Protein AF-A0A255Z828-F1 (afdb_monomer_lite)

Foldseek 3Di:
DDDQPPVPLVVVLVVLVVVLVDPPDDPVRNVVSVVVNVVSCCQVAPPDQLVVLVVLCVVVVHDLCRLCVQQVHHSVVNVCSNVVSGHYHPVSVVSSVVVSVVD

Sequence (103 aa):
MARPNWDGIAEATMLLQEVLEEEGLTAAVESRVRRVLGILSLKVDGAMPREEFRELRKKLGRTQEDLASDLGKRTRTISRYESGDVPIPAAVAQALRDLVGDQ

Structure (mmCIF, N/CA/C/O backbone):
data_AF-A0A255Z828-F1
#
_entry.id   AF-A0A255Z828-F1
#
loop_
_atom_site.group_PDB
_atom_site.id
_atom_site.type_symbol
_atom_site.label_atom_id
_atom_site.label_alt_id
_atom_site.label_comp_id
_atom_site.label_asym_id
_atom_site.label_entity_id
_atom_site.label_seq_id
_atom_site.pdbx_PDB_ins_code
_atom_site.Cartn_x
_atom_site.Cartn_y
_atom_site.Cartn_z
_atom_site.occupancy
_atom_site.B_iso_or_equiv
_atom_site.auth_seq_id
_atom_site.auth_comp_id
_atom_site.auth_asym_id
_atom_site.auth_atom_id
_atom_site.pdbx_PDB_model_num
ATOM 1 N N . MET A 1 1 ? 7.088 19.331 1.948 1.00 36.00 1 MET A N 1
ATOM 2 C CA . MET A 1 1 ? 6.742 17.969 1.486 1.00 36.00 1 MET A CA 1
ATOM 3 C C . MET A 1 1 ? 5.278 18.021 1.067 1.00 36.00 1 MET A C 1
ATOM 5 O O . MET A 1 1 ? 4.467 18.428 1.889 1.00 36.00 1 MET A O 1
ATOM 9 N N . ALA A 1 2 ? 4.954 17.801 -0.210 1.00 39.12 2 ALA A N 1
ATOM 10 C CA . ALA A 1 2 ? 3.580 17.935 -0.700 1.00 39.12 2 ALA A CA 1
ATOM 11 C C . ALA A 1 2 ? 2.731 16.783 -0.146 1.00 39.12 2 ALA A C 1
ATOM 13 O O . ALA A 1 2 ? 3.108 15.624 -0.301 1.00 39.12 2 ALA A O 1
ATOM 14 N N . ARG A 1 3 ? 1.626 17.101 0.540 1.00 45.69 3 ARG A N 1
ATOM 15 C CA . ARG A 1 3 ? 0.679 16.084 1.005 1.00 45.69 3 ARG A CA 1
ATOM 16 C C . ARG A 1 3 ? 0.041 15.430 -0.226 1.00 45.69 3 ARG A C 1
ATOM 18 O O . ARG A 1 3 ? -0.390 16.158 -1.124 1.00 45.69 3 ARG A O 1
ATOM 25 N N . PRO A 1 4 ? 0.002 14.094 -0.322 1.00 50.66 4 PRO A N 1
ATOM 26 C CA . PRO A 1 4 ? -0.710 13.449 -1.410 1.00 50.66 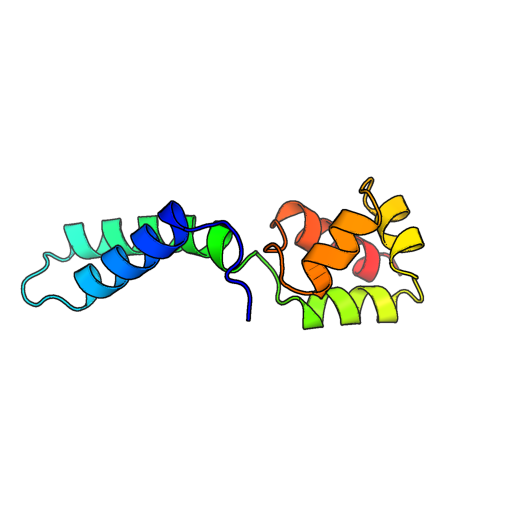4 PRO A CA 1
ATOM 27 C C . PRO A 1 4 ? -2.208 13.787 -1.291 1.00 50.66 4 PRO A C 1
ATOM 29 O O . PRO A 1 4 ? -2.754 13.805 -0.192 1.00 50.66 4 PRO A O 1
ATOM 32 N N . ASN A 1 5 ? -2.845 14.116 -2.420 1.00 56.03 5 ASN A N 1
ATOM 33 C CA . ASN A 1 5 ? -4.256 14.514 -2.543 1.00 56.03 5 ASN A CA 1
ATOM 34 C C . ASN A 1 5 ? -5.201 13.362 -2.128 1.00 56.03 5 ASN A C 1
ATOM 36 O O . ASN A 1 5 ? -5.732 12.647 -2.978 1.00 56.03 5 ASN A O 1
ATOM 40 N N . TRP A 1 6 ? -5.351 13.172 -0.817 1.00 56.97 6 TRP A N 1
ATOM 41 C CA . TRP A 1 6 ? -6.233 12.206 -0.150 1.00 56.97 6 TRP A CA 1
ATOM 42 C C . TRP A 1 6 ? -7.043 12.865 0.976 1.00 56.97 6 TRP A C 1
ATOM 44 O O . TRP A 1 6 ? -7.555 12.149 1.837 1.00 56.97 6 TRP A O 1
ATOM 54 N N . ASP A 1 7 ? -7.146 14.203 0.978 1.00 70.38 7 ASP A N 1
ATOM 55 C CA . ASP A 1 7 ? -7.463 15.003 2.172 1.00 70.38 7 ASP A CA 1
ATOM 56 C C . ASP A 1 7 ? -8.669 14.468 2.953 1.00 70.38 7 ASP A C 1
ATOM 58 O O . ASP A 1 7 ? -8.520 14.168 4.129 1.00 70.38 7 ASP A O 1
ATOM 62 N N . GLY A 1 8 ? -9.804 14.179 2.307 1.00 80.88 8 GLY A N 1
ATOM 63 C CA . GLY A 1 8 ? -10.989 13.704 3.035 1.00 80.88 8 GLY A CA 1
ATOM 64 C C . GLY A 1 8 ? -10.879 12.294 3.642 1.00 80.88 8 GLY A C 1
ATOM 65 O O . GLY A 1 8 ? -11.447 12.038 4.698 1.00 80.88 8 GLY A O 1
ATOM 66 N N . ILE A 1 9 ? -10.167 11.353 3.006 1.00 84.62 9 ILE A N 1
ATOM 67 C CA . ILE A 1 9 ? -10.029 9.977 3.538 1.00 84.62 9 ILE A CA 1
ATOM 68 C C . ILE A 1 9 ? -8.963 9.932 4.634 1.00 84.62 9 ILE A C 1
ATOM 70 O O . ILE A 1 9 ? -9.141 9.235 5.635 1.00 84.62 9 ILE A O 1
ATOM 74 N N . ALA A 1 10 ? -7.865 10.666 4.448 1.00 83.31 10 ALA A N 1
ATOM 75 C CA . ALA A 1 10 ? -6.821 10.787 5.457 1.00 83.31 10 ALA A CA 1
ATOM 76 C C . ALA A 1 10 ? -7.362 11.498 6.706 1.00 83.31 10 ALA A C 1
ATOM 78 O O . ALA A 1 10 ? -7.196 10.989 7.810 1.00 83.31 10 ALA A O 1
ATOM 79 N N . GLU A 1 11 ? -8.099 12.596 6.524 1.00 87.19 11 GLU A N 1
ATOM 80 C CA . GLU A 1 11 ? -8.790 13.309 7.601 1.00 87.19 11 GLU A CA 1
ATOM 81 C C . GLU A 1 11 ? -9.799 12.405 8.318 1.00 87.19 11 GLU A C 1
ATOM 83 O O . GLU A 1 11 ? -9.755 12.290 9.539 1.00 87.19 11 GLU A O 1
ATOM 88 N N . ALA A 1 12 ? -10.639 11.667 7.583 1.00 90.88 12 ALA A N 1
ATOM 89 C CA . ALA A 1 12 ? -11.560 10.707 8.193 1.00 90.88 12 ALA A CA 1
ATOM 90 C C . ALA A 1 12 ? -10.831 9.603 8.980 1.00 90.88 12 ALA A C 1
ATOM 92 O O . ALA A 1 12 ? -11.303 9.189 10.035 1.00 90.88 12 ALA A O 1
ATOM 93 N N . THR A 1 13 ? -9.685 9.123 8.487 1.00 91.19 13 THR A N 1
ATOM 94 C CA . THR A 1 13 ? -8.857 8.141 9.206 1.00 91.19 13 THR A CA 1
ATOM 95 C C . THR A 1 13 ? -8.325 8.725 10.514 1.00 91.19 13 THR A C 1
ATOM 97 O O . THR A 1 13 ? -8.424 8.060 11.539 1.00 91.19 13 THR A O 1
ATOM 100 N N . MET A 1 14 ? -7.827 9.966 10.500 1.00 89.12 14 MET A N 1
ATOM 101 C CA . MET A 1 14 ? -7.347 10.655 11.704 1.00 89.12 14 MET A CA 1
ATOM 102 C C . MET A 1 14 ? -8.469 10.860 12.727 1.00 89.12 14 MET A C 1
ATOM 104 O O . MET A 1 14 ? -8.325 10.454 13.874 1.00 89.12 14 MET A O 1
ATOM 108 N N . LEU A 1 15 ? -9.623 11.380 12.299 1.00 92.62 15 LEU A N 1
ATOM 109 C CA . LEU A 1 15 ? -10.776 11.584 13.183 1.00 92.62 15 LEU A CA 1
ATOM 110 C C . LEU A 1 15 ? -11.252 10.270 13.815 1.00 92.62 15 LEU A C 1
ATOM 112 O O . LEU A 1 15 ? -11.603 10.225 14.987 1.00 92.62 15 LEU A O 1
ATOM 116 N N . LEU A 1 16 ? -11.257 9.169 13.061 1.00 94.56 16 LEU A N 1
ATOM 117 C CA . LEU A 1 16 ? -11.636 7.865 13.608 1.00 94.56 16 LEU A CA 1
ATOM 118 C C . LEU A 1 16 ? -10.585 7.291 14.571 1.00 94.56 16 LEU A C 1
ATOM 120 O O . LEU A 1 16 ? -10.954 6.511 15.447 1.00 94.56 16 LEU A O 1
ATOM 124 N N . GLN A 1 17 ? -9.302 7.639 14.414 1.00 92.62 17 GLN A N 1
ATOM 125 C CA . GLN A 1 17 ? -8.263 7.310 15.397 1.00 92.62 17 GLN A CA 1
ATOM 126 C C . GLN A 1 17 ? -8.492 8.085 16.695 1.00 92.62 17 GLN A C 1
ATOM 128 O O . GLN A 1 17 ? -8.514 7.461 17.748 1.00 92.62 17 GLN A O 1
ATOM 133 N N . GLU A 1 18 ? -8.769 9.387 16.606 1.00 94.50 18 GLU A N 1
ATOM 134 C CA . GLU A 1 18 ? -9.131 10.224 17.760 1.00 94.50 18 GLU A CA 1
ATOM 135 C C . GLU A 1 18 ? -10.365 9.663 18.485 1.00 94.50 18 GLU A C 1
ATOM 137 O O . GLU A 1 18 ? -10.349 9.503 19.701 1.00 94.50 18 GLU A O 1
ATOM 142 N N . VAL A 1 19 ? -11.395 9.232 17.742 1.00 95.44 19 VAL A N 1
ATOM 143 C CA . VAL A 1 19 ? -12.580 8.572 18.321 1.00 95.44 19 VAL A CA 1
ATOM 144 C C . VAL A 1 19 ? -12.220 7.294 19.081 1.00 95.44 19 VAL A C 1
ATOM 146 O O . VAL A 1 19 ? -12.903 6.977 20.041 1.00 95.44 19 VAL A O 1
ATOM 149 N N . LEU A 1 20 ? -11.188 6.533 18.694 1.00 94.31 20 LEU A N 1
ATOM 150 C CA . LEU A 1 20 ? -10.762 5.347 19.457 1.00 94.31 20 LEU A CA 1
ATOM 151 C C . LEU A 1 20 ? -10.009 5.686 20.749 1.00 94.31 20 LEU A C 1
ATOM 153 O O . LEU A 1 20 ? -9.840 4.800 21.587 1.00 94.31 20 LEU A O 1
ATOM 157 N N . GLU A 1 21 ? -9.540 6.922 20.890 1.00 94.50 21 GLU A N 1
ATOM 158 C CA . GLU A 1 21 ? -8.844 7.422 22.076 1.00 94.50 21 GLU A CA 1
ATOM 159 C C . GLU A 1 21 ? -9.819 8.025 23.106 1.00 94.50 21 GLU A C 1
ATOM 161 O O . GLU A 1 21 ? -9.429 8.250 24.252 1.00 94.50 21 GLU A O 1
ATOM 166 N N . GLU A 1 22 ? -11.088 8.248 22.739 1.00 94.62 22 GLU A N 1
ATOM 167 C CA . GLU A 1 22 ? -12.116 8.772 23.644 1.00 94.62 22 GLU A CA 1
ATOM 168 C C . GLU A 1 22 ? -12.479 7.781 24.767 1.00 94.62 22 GLU A C 1
ATOM 170 O O . GLU A 1 22 ? -12.670 6.580 24.562 1.00 94.62 22 GLU A O 1
ATOM 175 N N . GLU A 1 23 ? -12.654 8.290 25.987 1.00 92.94 23 GLU A N 1
ATOM 176 C CA . GLU A 1 23 ? -13.176 7.483 27.090 1.00 92.94 23 GLU A CA 1
ATOM 177 C C . GLU A 1 23 ? -14.688 7.234 26.932 1.00 92.94 23 GLU A C 1
ATOM 179 O O . GLU A 1 23 ? -15.450 8.109 26.527 1.00 92.94 23 GLU A O 1
ATOM 184 N N . GLY A 1 24 ? -15.156 6.039 27.309 1.00 93.12 24 GLY A N 1
ATOM 185 C CA . GLY A 1 24 ? -16.592 5.726 27.361 1.00 93.12 24 GLY A CA 1
ATOM 186 C C . GLY A 1 24 ? -17.195 5.120 26.088 1.00 93.12 24 GLY A C 1
ATOM 187 O O . GLY A 1 24 ? -18.414 4.932 26.028 1.00 93.12 24 GLY A O 1
ATOM 188 N N . LEU A 1 25 ? -16.385 4.742 25.092 1.00 93.69 25 LEU A N 1
ATOM 189 C CA . LEU A 1 25 ? -16.876 3.951 23.959 1.00 93.69 25 LEU A CA 1
ATOM 190 C C . LEU A 1 25 ? -17.420 2.600 24.420 1.00 93.69 25 LEU A C 1
ATOM 192 O O . LEU A 1 25 ? -16.798 1.854 25.176 1.00 93.69 25 LEU A O 1
ATOM 196 N N . THR A 1 26 ? -18.573 2.226 23.872 1.00 97.56 26 THR A N 1
ATOM 197 C CA . THR A 1 26 ? -19.038 0.843 23.992 1.00 97.56 26 THR A CA 1
ATOM 198 C C . THR A 1 26 ? -18.188 -0.064 23.101 1.00 97.56 26 THR A C 1
ATOM 200 O O . THR A 1 26 ? -17.851 0.307 21.973 1.00 97.56 26 THR A O 1
ATOM 203 N N . ALA A 1 27 ? -17.943 -1.302 23.537 1.00 95.50 27 ALA A N 1
ATOM 204 C CA . ALA A 1 27 ? -17.205 -2.295 22.747 1.00 95.50 27 ALA A CA 1
ATOM 205 C C . ALA A 1 27 ? -17.796 -2.505 21.334 1.00 95.50 27 ALA A C 1
ATOM 207 O O . ALA A 1 27 ? -17.079 -2.756 20.365 1.00 95.50 27 ALA A O 1
ATOM 208 N N . 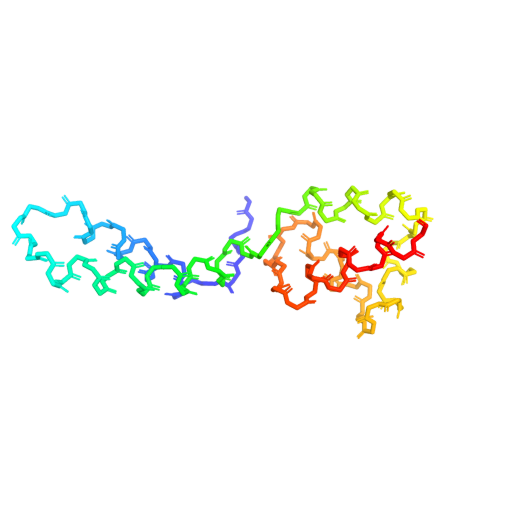ALA A 1 28 ? -19.119 -2.370 21.189 1.00 96.75 28 ALA A N 1
ATOM 209 C CA . ALA A 1 28 ? -19.794 -2.500 19.902 1.00 96.75 28 ALA A CA 1
ATOM 210 C C . ALA A 1 28 ? -19.514 -1.319 18.954 1.00 96.75 28 ALA A C 1
ATOM 212 O O . ALA A 1 28 ? -19.500 -1.504 17.736 1.00 96.75 28 ALA A O 1
ATOM 213 N N . VAL A 1 29 ? -19.336 -0.102 19.477 1.00 96.31 29 VAL A N 1
ATOM 214 C CA . VAL A 1 29 ? -18.939 1.065 18.672 1.00 96.31 29 VAL A CA 1
ATOM 215 C C . VAL A 1 29 ? -17.461 0.960 18.319 1.00 96.31 29 VAL A C 1
ATOM 217 O O . VAL A 1 29 ? -17.129 1.031 17.138 1.00 96.31 29 VAL A O 1
ATOM 220 N N . GLU A 1 30 ? -16.607 0.665 19.299 1.00 96.94 30 GLU A N 1
ATOM 221 C CA . GLU A 1 30 ? -15.167 0.485 19.097 1.00 96.94 30 GLU A CA 1
ATOM 222 C C . GLU A 1 30 ? -14.875 -0.551 17.997 1.00 96.94 30 GLU A C 1
ATOM 224 O O . GLU A 1 30 ? -14.128 -0.286 17.054 1.00 96.94 30 GLU A O 1
ATOM 229 N N . SER A 1 31 ? -15.544 -1.709 18.044 1.00 97.25 31 SER A N 1
ATOM 230 C CA . SER A 1 31 ? -15.407 -2.760 17.028 1.00 97.25 31 SER A CA 1
ATOM 231 C C . SER A 1 31 ? -15.769 -2.278 15.615 1.00 97.25 31 SER A C 1
ATOM 233 O O . SER A 1 31 ? -15.067 -2.590 14.648 1.00 97.25 31 SER A O 1
ATOM 235 N N . ARG A 1 32 ? -16.838 -1.481 15.471 1.00 97.94 32 ARG A N 1
ATOM 236 C CA . ARG A 1 32 ? -17.247 -0.918 14.173 1.00 97.94 32 ARG A CA 1
ATOM 237 C C . ARG A 1 32 ? -16.248 0.127 13.678 1.00 97.94 32 ARG A C 1
ATOM 239 O O . ARG A 1 32 ? -15.890 0.081 12.504 1.00 97.94 32 ARG A O 1
ATOM 246 N N . VAL A 1 33 ? -15.769 1.010 14.557 1.00 96.56 33 VAL A N 1
ATOM 247 C CA . VAL A 1 33 ? -14.767 2.037 14.223 1.00 96.56 33 VAL A CA 1
ATOM 248 C C . VAL A 1 33 ? -13.463 1.386 13.768 1.00 96.56 33 VAL A C 1
ATOM 250 O O . VAL A 1 33 ? -12.980 1.700 12.683 1.00 96.56 33 VAL A O 1
ATOM 253 N N . ARG A 1 34 ? -12.949 0.390 14.505 1.00 95.56 34 ARG A N 1
ATOM 254 C CA . ARG A 1 34 ? -11.757 -0.380 14.101 1.00 95.56 34 ARG A CA 1
ATOM 255 C C . ARG A 1 34 ? -11.926 -1.036 12.731 1.00 95.56 34 ARG A C 1
ATOM 257 O O . ARG A 1 34 ? -10.999 -1.029 11.924 1.00 95.56 34 ARG A O 1
ATOM 264 N N . ARG A 1 35 ? -13.114 -1.575 12.437 1.00 95.25 35 ARG A N 1
ATOM 265 C CA . ARG A 1 35 ? -13.407 -2.170 11.126 1.00 95.25 35 ARG A CA 1
ATOM 266 C C . ARG A 1 35 ? -13.381 -1.132 10.004 1.00 95.25 35 ARG A C 1
ATOM 268 O O . ARG A 1 35 ? -12.825 -1.415 8.946 1.00 95.25 35 ARG A O 1
ATOM 275 N N . VAL A 1 36 ? -13.971 0.044 10.221 1.00 94.31 36 VAL A N 1
ATOM 276 C CA . VAL A 1 36 ?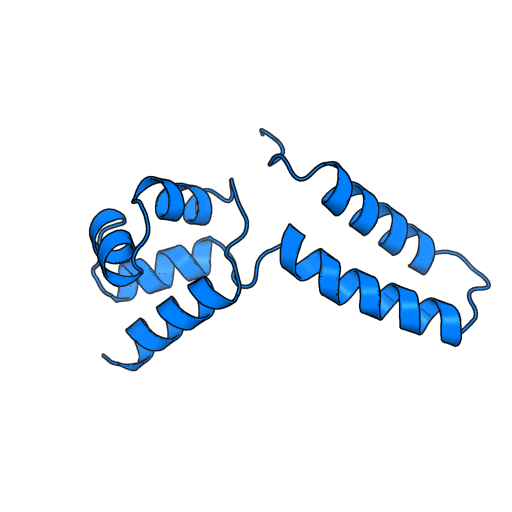 -13.947 1.140 9.239 1.00 94.31 36 VAL A CA 1
ATOM 277 C C . VAL A 1 36 ? -12.520 1.640 9.030 1.00 94.31 36 VAL A C 1
ATOM 279 O O . VAL A 1 36 ? -12.092 1.743 7.883 1.00 94.31 36 VAL A O 1
ATOM 282 N N . LEU A 1 37 ? -11.761 1.854 10.108 1.00 92.69 37 LEU A N 1
ATOM 283 C CA . LEU A 1 37 ? -10.346 2.219 10.038 1.00 92.69 37 LEU A CA 1
ATOM 284 C C . LEU A 1 37 ? -9.546 1.222 9.205 1.00 92.69 37 LEU A C 1
ATOM 286 O O . LEU A 1 37 ? -8.874 1.635 8.273 1.00 92.69 37 LEU A O 1
ATOM 290 N N . GLY A 1 38 ? -9.697 -0.085 9.438 1.00 89.75 38 GLY A N 1
ATOM 291 C CA . GLY A 1 38 ? -9.010 -1.098 8.630 1.00 89.75 38 GLY A CA 1
ATOM 292 C C . GLY A 1 38 ? -9.301 -0.986 7.127 1.00 89.75 38 GLY A C 1
ATOM 293 O O . GLY A 1 38 ? -8.410 -1.189 6.307 1.00 89.75 38 GLY A O 1
ATOM 294 N N . ILE A 1 39 ? -10.526 -0.614 6.744 1.00 88.62 39 ILE A N 1
ATOM 295 C CA . ILE A 1 39 ? -10.903 -0.406 5.336 1.00 88.62 39 ILE A CA 1
ATOM 296 C C . ILE A 1 39 ? -10.278 0.881 4.776 1.00 88.62 39 ILE A C 1
ATOM 298 O O . ILE A 1 39 ? -9.821 0.892 3.630 1.00 88.62 39 ILE A O 1
ATOM 302 N N . LEU A 1 40 ? -10.284 1.968 5.552 1.00 89.06 40 LEU A N 1
ATOM 303 C CA . LEU A 1 40 ? -9.780 3.271 5.114 1.00 89.06 40 LEU A CA 1
ATOM 304 C C . LEU A 1 40 ? -8.251 3.321 5.087 1.00 89.06 40 LEU A C 1
ATOM 306 O O . LEU A 1 40 ? -7.695 3.800 4.101 1.00 89.06 40 LEU A O 1
ATOM 310 N N . SER A 1 41 ? -7.574 2.749 6.082 1.00 85.44 41 SER A N 1
ATOM 311 C CA . SER A 1 41 ? -6.111 2.671 6.147 1.00 85.44 41 SER A CA 1
ATOM 312 C C . SER A 1 41 ? -5.522 1.993 4.912 1.00 85.44 41 SER A C 1
ATOM 314 O O . SER A 1 41 ? -4.553 2.489 4.353 1.00 85.44 41 SER A O 1
ATOM 316 N N . LEU A 1 42 ? -6.165 0.951 4.365 1.00 80.69 42 LEU A N 1
ATOM 317 C CA . LEU A 1 42 ? -5.723 0.336 3.101 1.00 80.69 42 LEU A CA 1
ATOM 318 C C . LEU A 1 42 ? -5.688 1.322 1.922 1.00 80.69 42 LEU A C 1
ATOM 320 O O . LEU A 1 42 ? -4.889 1.155 0.999 1.00 80.69 42 LEU A O 1
ATOM 324 N N . LYS A 1 43 ? -6.563 2.334 1.927 1.00 82.00 43 LYS A N 1
ATOM 325 C CA . LYS A 1 43 ? -6.581 3.390 0.909 1.00 82.00 43 LYS A CA 1
ATOM 326 C C . LYS A 1 43 ? -5.584 4.506 1.194 1.00 82.00 43 LYS A C 1
ATOM 328 O O . LYS A 1 43 ? -5.164 5.140 0.234 1.00 82.00 43 LYS A O 1
ATOM 333 N N . VAL A 1 44 ? -5.248 4.759 2.458 1.00 82.56 44 VAL A N 1
ATOM 334 C CA . VAL A 1 44 ? -4.300 5.810 2.859 1.00 82.56 44 VAL A CA 1
ATOM 335 C C . VAL A 1 44 ? -2.861 5.315 2.728 1.00 82.56 44 VAL A C 1
ATOM 337 O O . VAL A 1 44 ? -2.055 5.947 2.049 1.00 82.56 44 VAL A O 1
ATOM 340 N N . ASP A 1 45 ? -2.563 4.156 3.310 1.00 85.75 45 ASP A N 1
ATOM 341 C CA . ASP A 1 45 ? -1.203 3.627 3.441 1.00 85.75 45 ASP A CA 1
ATOM 342 C C . ASP A 1 45 ? -0.780 2.795 2.221 1.00 85.75 45 ASP A C 1
ATOM 344 O O . ASP A 1 45 ? 0.403 2.686 1.892 1.00 85.75 45 ASP A O 1
ATOM 348 N N . GLY A 1 46 ? -1.755 2.234 1.502 1.00 89.62 46 GLY A N 1
ATOM 349 C CA . GLY A 1 46 ? -1.510 1.243 0.461 1.00 89.62 46 GLY A CA 1
ATOM 350 C C . GLY A 1 46 ? -1.227 -0.147 1.031 1.00 89.62 46 GLY A C 1
ATOM 351 O O . GLY A 1 46 ? -1.065 -0.354 2.228 1.00 89.62 46 GLY A O 1
ATOM 352 N N . ALA A 1 47 ? -1.195 -1.143 0.151 1.00 92.56 47 ALA A N 1
ATOM 353 C CA . ALA A 1 47 ? -1.047 -2.551 0.524 1.00 92.56 47 ALA A CA 1
ATOM 354 C C . ALA A 1 47 ? 0.416 -3.027 0.628 1.00 92.56 47 ALA A C 1
ATOM 356 O O . ALA A 1 47 ? 0.672 -4.213 0.861 1.00 92.56 47 ALA A O 1
ATOM 357 N N . MET A 1 48 ? 1.367 -2.130 0.364 1.00 94.12 48 MET A N 1
ATOM 358 C CA . MET A 1 48 ? 2.803 -2.394 0.377 1.00 94.12 48 MET A CA 1
ATOM 359 C C . MET A 1 48 ? 3.567 -1.068 0.541 1.00 94.12 48 MET A C 1
ATOM 361 O O . MET A 1 48 ? 3.194 -0.084 -0.105 1.00 94.12 48 MET A O 1
ATOM 365 N N . PRO A 1 49 ? 4.652 -1.026 1.333 1.00 95.38 49 PRO A N 1
ATOM 366 C CA . PRO A 1 49 ? 5.566 0.110 1.382 1.00 95.38 49 PRO A CA 1
ATOM 367 C C . PRO A 1 49 ? 6.230 0.389 0.025 1.00 95.38 49 PRO A C 1
ATOM 369 O O . PRO A 1 49 ? 6.643 -0.524 -0.688 1.00 95.38 49 PRO A O 1
ATOM 372 N N . ARG A 1 50 ? 6.429 1.670 -0.310 1.00 96.19 50 ARG A N 1
ATOM 373 C CA . ARG A 1 50 ? 7.090 2.081 -1.567 1.00 96.19 50 ARG A CA 1
ATOM 374 C C . ARG A 1 50 ? 8.507 1.521 -1.740 1.00 96.19 50 ARG A C 1
ATOM 376 O O . ARG A 1 50 ? 8.932 1.279 -2.867 1.00 96.19 50 ARG A O 1
ATOM 383 N N . GLU A 1 51 ? 9.233 1.343 -0.636 1.00 97.69 51 GLU A N 1
ATOM 384 C CA . GLU A 1 51 ? 10.603 0.825 -0.667 1.00 97.69 51 GLU A CA 1
ATOM 385 C C . GLU A 1 51 ? 10.609 -0.670 -0.983 1.00 97.69 51 GLU A C 1
ATOM 387 O O . GLU A 1 51 ? 11.322 -1.076 -1.894 1.00 97.69 51 GLU A O 1
ATOM 392 N N . GLU A 1 52 ? 9.718 -1.449 -0.360 1.00 97.56 52 GLU A N 1
ATOM 393 C CA . GLU A 1 52 ? 9.510 -2.865 -0.698 1.00 97.56 52 GLU A CA 1
ATOM 394 C C . GLU A 1 52 ? 9.131 -3.018 -2.180 1.00 97.56 52 GLU A C 1
ATOM 396 O O . GLU A 1 52 ? 9.726 -3.814 -2.902 1.00 97.56 52 GLU A O 1
ATOM 401 N N . PHE A 1 53 ? 8.208 -2.191 -2.683 1.00 98.25 53 PHE A N 1
ATOM 402 C CA . PHE A 1 53 ? 7.807 -2.212 -4.093 1.00 98.25 53 PHE A CA 1
ATOM 403 C C . PHE A 1 53 ? 8.986 -1.958 -5.044 1.00 98.25 53 PHE A C 1
ATOM 405 O O . PHE A 1 53 ? 9.185 -2.674 -6.030 1.00 98.25 53 PHE A O 1
ATOM 412 N N . ARG A 1 54 ? 9.807 -0.949 -4.729 1.00 98.38 54 ARG A N 1
ATOM 413 C CA . ARG A 1 54 ? 11.015 -0.610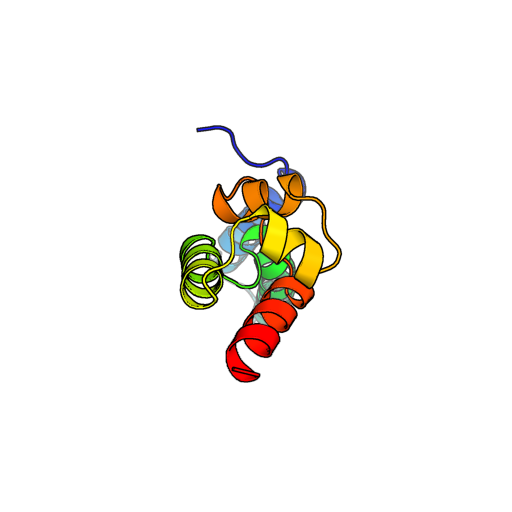 -5.489 1.00 98.38 54 ARG A CA 1
ATOM 414 C C . ARG A 1 54 ? 12.055 -1.731 -5.429 1.00 98.38 54 ARG A C 1
ATOM 416 O O . ARG A 1 54 ? 12.713 -2.002 -6.434 1.00 98.38 54 ARG A O 1
ATOM 423 N N . GLU A 1 55 ? 12.240 -2.351 -4.270 1.00 98.19 55 GLU A N 1
ATOM 424 C CA . GLU A 1 55 ? 13.185 -3.449 -4.066 1.00 98.19 55 GLU A CA 1
ATOM 425 C C . GLU A 1 55 ? 12.784 -4.693 -4.853 1.00 98.19 55 GLU A C 1
ATOM 427 O O . GLU A 1 55 ? 13.620 -5.247 -5.567 1.00 98.19 55 GLU A O 1
ATOM 432 N N . LEU A 1 56 ? 11.507 -5.082 -4.814 1.00 98.06 56 LEU A N 1
ATOM 433 C CA . LEU A 1 56 ? 10.990 -6.204 -5.600 1.00 98.06 56 LEU A CA 1
ATOM 434 C C . LEU A 1 56 ? 11.188 -5.974 -7.102 1.00 98.06 56 LEU A C 1
ATOM 436 O O . LEU A 1 56 ? 11.688 -6.859 -7.793 1.00 98.06 56 LEU A O 1
ATOM 440 N N . ARG A 1 57 ? 10.919 -4.762 -7.608 1.00 98.12 57 ARG A N 1
ATOM 441 C CA . ARG A 1 57 ? 11.227 -4.422 -9.006 1.00 98.12 57 ARG A CA 1
ATOM 442 C C . ARG A 1 57 ? 12.709 -4.602 -9.334 1.00 98.12 57 ARG A C 1
ATOM 444 O O . ARG A 1 57 ? 13.055 -5.168 -10.369 1.00 98.12 57 ARG A O 1
ATOM 4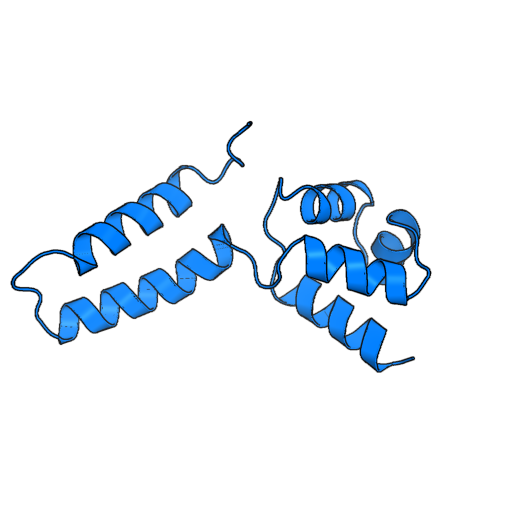51 N N . LYS A 1 58 ? 13.593 -4.079 -8.479 1.00 97.62 58 LYS A N 1
ATOM 452 C CA . LYS A 1 58 ? 15.046 -4.178 -8.680 1.00 97.62 58 LYS A CA 1
ATOM 453 C C . LYS A 1 58 ? 15.521 -5.628 -8.636 1.00 97.62 58 LYS A C 1
ATOM 455 O O . LYS A 1 58 ? 16.389 -5.984 -9.424 1.00 97.62 58 LYS A O 1
ATOM 460 N N . LYS A 1 59 ? 14.934 -6.458 -7.768 1.00 96.69 59 LYS A N 1
ATOM 461 C CA . LYS A 1 59 ? 15.215 -7.897 -7.677 1.00 96.69 59 LYS A CA 1
ATOM 462 C C . LYS A 1 59 ? 14.900 -8.624 -8.988 1.00 96.69 59 LYS A C 1
ATOM 464 O O . LYS A 1 59 ? 15.656 -9.506 -9.370 1.00 96.69 59 LYS A O 1
ATOM 469 N N . LEU A 1 60 ? 13.858 -8.198 -9.704 1.00 96.44 60 LEU A N 1
ATOM 470 C CA . LEU A 1 60 ? 13.521 -8.694 -11.046 1.00 96.44 60 LEU A CA 1
ATOM 471 C C . LEU A 1 60 ? 14.467 -8.182 -12.155 1.00 96.44 60 LEU A C 1
ATOM 473 O O . LEU A 1 60 ? 14.308 -8.563 -13.311 1.00 96.44 60 LEU A O 1
ATOM 477 N N . GLY A 1 61 ? 15.399 -7.267 -11.854 1.00 97.25 61 GLY A N 1
ATOM 478 C CA . GLY A 1 61 ? 16.257 -6.621 -12.857 1.00 97.25 61 GLY A CA 1
ATOM 479 C C . GLY A 1 61 ? 15.516 -5.653 -13.790 1.00 97.25 61 GLY A C 1
ATOM 480 O O . GLY A 1 61 ? 16.031 -5.304 -14.849 1.00 97.25 61 GLY A O 1
ATOM 481 N N . ARG A 1 62 ? 14.306 -5.217 -13.416 1.00 97.69 62 ARG A N 1
ATOM 482 C CA . ARG A 1 62 ? 13.407 -4.416 -14.261 1.00 97.69 62 ARG A CA 1
ATOM 483 C C . ARG A 1 62 ? 13.612 -2.916 -14.062 1.00 97.69 62 ARG A C 1
ATOM 485 O O . ARG A 1 62 ? 13.733 -2.432 -12.930 1.00 97.69 62 ARG A O 1
ATOM 492 N N . THR A 1 63 ? 13.565 -2.139 -15.140 1.00 98.62 63 THR A N 1
ATOM 493 C CA . THR A 1 63 ? 13.367 -0.683 -15.052 1.00 98.62 63 THR A CA 1
ATOM 494 C C . THR A 1 63 ? 11.922 -0.362 -14.640 1.00 98.62 63 THR A C 1
ATOM 496 O O . THR A 1 63 ? 11.056 -1.238 -14.613 1.00 98.62 63 THR A O 1
ATOM 499 N N . GLN A 1 64 ? 11.630 0.898 -14.288 1.00 98.62 64 GLN A N 1
ATOM 500 C CA . GLN A 1 64 ? 10.244 1.312 -14.010 1.00 98.62 64 GLN A CA 1
ATOM 501 C C . GLN A 1 64 ? 9.330 1.154 -15.236 1.00 98.62 64 GLN A C 1
ATOM 503 O O . GLN A 1 64 ? 8.134 0.935 -15.065 1.00 98.62 64 GLN A O 1
ATOM 508 N N . GLU A 1 65 ? 9.878 1.281 -16.449 1.00 98.69 65 GLU A N 1
ATOM 509 C CA . GLU A 1 65 ? 9.147 1.091 -17.704 1.00 98.69 65 GLU A CA 1
ATOM 510 C C . GLU A 1 65 ? 8.847 -0.386 -17.955 1.00 98.69 65 GLU A C 1
ATOM 512 O O . GLU A 1 65 ? 7.697 -0.722 -18.230 1.00 98.69 65 GLU A O 1
ATOM 517 N N . ASP A 1 66 ? 9.827 -1.270 -17.745 1.00 98.50 66 ASP A N 1
ATOM 518 C CA . ASP A 1 66 ? 9.611 -2.711 -17.905 1.00 98.50 66 ASP A CA 1
ATOM 519 C C . ASP A 1 66 ? 8.535 -3.211 -16.936 1.00 98.50 66 ASP A C 1
ATOM 521 O O . ASP A 1 66 ? 7.584 -3.865 -17.351 1.00 98.50 66 ASP A O 1
ATOM 525 N N . LEU A 1 67 ? 8.615 -2.820 -15.654 1.00 98.44 67 LEU A N 1
ATOM 526 C CA . LEU A 1 67 ? 7.593 -3.210 -14.679 1.00 98.44 67 LEU A CA 1
ATOM 527 C C . LEU A 1 67 ? 6.215 -2.635 -15.030 1.00 98.44 67 LEU A C 1
ATOM 529 O O . LEU A 1 67 ? 5.188 -3.266 -14.783 1.00 98.44 67 LEU A O 1
ATOM 533 N N . ALA A 1 68 ? 6.167 -1.423 -15.585 1.00 98.50 68 ALA A N 1
ATOM 534 C CA . ALA A 1 68 ? 4.910 -0.848 -16.036 1.00 98.50 68 ALA A CA 1
ATOM 535 C C . ALA A 1 68 ? 4.289 -1.694 -17.155 1.00 98.50 68 ALA A C 1
ATOM 537 O O . ALA A 1 68 ? 3.085 -1.948 -17.108 1.00 98.50 68 ALA A O 1
ATOM 538 N N . SER A 1 69 ? 5.105 -2.161 -18.103 1.00 98.25 69 SER A N 1
ATOM 539 C CA . SER A 1 69 ? 4.677 -3.083 -19.154 1.00 98.25 69 SER A CA 1
ATOM 540 C C . SER A 1 69 ? 4.188 -4.412 -18.569 1.00 98.25 69 SER A C 1
ATOM 542 O O . SER A 1 69 ? 3.068 -4.820 -18.875 1.00 98.25 69 SER A O 1
ATOM 544 N N . ASP A 1 70 ? 4.959 -5.027 -17.665 1.00 97.50 70 ASP A N 1
ATOM 545 C CA . ASP A 1 70 ? 4.616 -6.298 -17.006 1.00 97.50 70 ASP A CA 1
ATOM 546 C C . ASP A 1 70 ? 3.262 -6.216 -16.265 1.00 97.50 70 ASP A C 1
ATOM 548 O O . ASP A 1 70 ? 2.467 -7.153 -16.289 1.00 97.50 70 ASP A O 1
ATOM 552 N N . LEU A 1 71 ? 2.958 -5.069 -15.641 1.00 97.31 71 LEU A N 1
ATOM 553 C CA . LEU A 1 71 ? 1.733 -4.849 -14.857 1.00 97.31 71 LEU A CA 1
ATOM 554 C C . LEU A 1 71 ? 0.574 -4.199 -15.637 1.00 97.31 71 LEU A C 1
ATOM 556 O O . LEU A 1 71 ? -0.465 -3.880 -15.043 1.00 97.31 71 LEU A O 1
ATOM 560 N N . GLY A 1 72 ? 0.736 -3.923 -16.935 1.00 97.50 72 GLY A N 1
ATOM 561 C CA . GLY A 1 72 ? -0.274 -3.215 -17.733 1.00 97.50 72 GLY A CA 1
ATOM 562 C C . GLY A 1 72 ? -0.590 -1.807 -17.200 1.00 97.50 72 GLY A C 1
ATOM 563 O O . GLY A 1 72 ? -1.750 -1.380 -17.148 1.00 97.50 72 GLY A O 1
ATOM 564 N N . LYS A 1 73 ? 0.434 -1.081 -16.738 1.00 98.00 73 LYS A N 1
ATOM 565 C CA . LYS A 1 73 ? 0.351 0.291 -16.211 1.00 98.00 73 LYS A CA 1
ATOM 566 C C . LYS A 1 73 ? 1.194 1.252 -17.046 1.00 98.00 73 LYS A C 1
ATOM 568 O O . LYS A 1 73 ? 1.983 0.873 -17.896 1.00 98.00 73 LYS A O 1
ATOM 573 N N . ARG A 1 74 ? 1.026 2.550 -16.786 1.00 98.31 74 ARG A N 1
ATOM 574 C CA . ARG A 1 74 ? 1.912 3.591 -17.326 1.00 98.31 74 ARG A CA 1
ATOM 575 C C . ARG A 1 74 ? 3.136 3.737 -16.421 1.00 98.31 74 ARG A C 1
ATOM 577 O O . ARG A 1 74 ? 2.977 3.722 -15.202 1.00 98.31 74 ARG A O 1
ATOM 584 N N . THR A 1 75 ? 4.312 4.018 -16.980 1.00 98.50 75 THR A N 1
ATOM 585 C CA . THR A 1 75 ? 5.559 4.253 -16.218 1.00 98.50 75 THR A CA 1
ATOM 586 C C . THR A 1 75 ? 5.398 5.320 -15.133 1.00 98.50 75 THR A C 1
ATOM 588 O O . THR A 1 75 ? 5.847 5.143 -14.003 1.00 98.50 75 THR A O 1
ATOM 591 N N . ARG A 1 76 ? 4.653 6.400 -15.421 1.00 98.00 76 ARG A N 1
ATOM 592 C CA . ARG A 1 76 ? 4.328 7.445 -14.429 1.00 98.00 76 ARG A CA 1
ATOM 593 C C . ARG A 1 76 ? 3.613 6.886 -13.195 1.00 98.00 76 ARG A C 1
ATOM 595 O O . ARG A 1 76 ? 3.813 7.394 -12.099 1.00 98.00 76 ARG A O 1
ATOM 602 N N . THR A 1 77 ? 2.766 5.874 -13.360 1.00 98.00 77 THR A N 1
ATOM 603 C CA . THR A 1 77 ? 2.060 5.241 -12.242 1.00 98.00 77 THR A CA 1
ATOM 604 C C . THR A 1 77 ? 3.044 4.511 -11.330 1.00 98.00 77 THR A C 1
ATOM 606 O O . THR A 1 77 ? 2.995 4.714 -10.123 1.00 98.0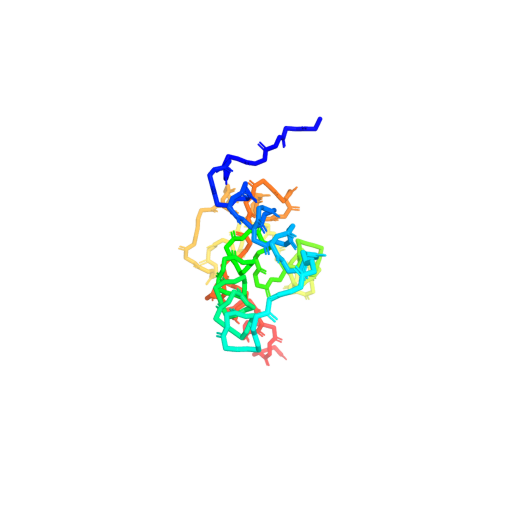0 77 THR A O 1
ATOM 609 N N . ILE A 1 78 ? 3.988 3.757 -11.904 1.00 98.44 78 ILE A N 1
ATOM 610 C CA . ILE A 1 78 ? 5.068 3.088 -11.160 1.00 98.44 78 ILE A CA 1
ATOM 611 C C . ILE A 1 78 ? 5.937 4.108 -10.420 1.00 98.44 78 ILE A C 1
ATOM 613 O O . ILE A 1 78 ? 6.187 3.964 -9.227 1.00 98.44 78 ILE A O 1
ATOM 617 N N . SER A 1 79 ? 6.328 5.187 -11.098 1.00 98.06 79 SER A N 1
ATOM 618 C CA . SER A 1 79 ? 7.095 6.274 -10.484 1.00 98.06 79 SER A CA 1
ATOM 619 C C . SER A 1 79 ? 6.376 6.886 -9.274 1.00 98.06 79 SER A C 1
ATOM 621 O O . SER A 1 79 ? 7.013 7.069 -8.240 1.00 98.06 79 SER A O 1
ATOM 623 N N . ARG A 1 80 ? 5.058 7.129 -9.361 1.00 97.38 80 ARG A N 1
ATOM 624 C CA . ARG A 1 80 ? 4.256 7.675 -8.247 1.00 97.38 80 ARG A CA 1
ATOM 625 C C . ARG A 1 80 ? 4.100 6.707 -7.074 1.00 97.38 80 ARG A C 1
ATOM 627 O O . ARG A 1 80 ? 4.015 7.159 -5.936 1.00 97.38 80 ARG A O 1
ATOM 634 N N . TYR A 1 81 ? 4.050 5.401 -7.337 1.00 97.19 81 TYR A N 1
ATOM 635 C CA . TYR A 1 81 ? 4.097 4.393 -6.277 1.00 97.19 81 TYR A CA 1
ATOM 636 C C . TYR A 1 81 ? 5.433 4.447 -5.539 1.00 97.19 81 TYR A C 1
ATOM 638 O O . TYR A 1 81 ? 5.466 4.535 -4.316 1.00 97.19 81 TYR A O 1
ATOM 646 N N . GLU A 1 82 ? 6.541 4.470 -6.280 1.00 97.69 82 GLU A N 1
ATOM 647 C CA . GLU A 1 82 ? 7.879 4.477 -5.689 1.00 97.69 82 GLU A CA 1
ATOM 648 C C . GLU A 1 82 ? 8.246 5.801 -5.008 1.00 97.69 82 GLU A C 1
ATOM 650 O O . GLU A 1 82 ? 9.031 5.799 -4.062 1.00 97.69 82 GLU A O 1
ATOM 655 N N . SER A 1 83 ? 7.715 6.940 -5.460 1.00 95.94 83 SER A N 1
ATOM 656 C CA . SER A 1 83 ? 7.890 8.228 -4.772 1.00 95.94 83 SER A CA 1
ATOM 657 C C . SER A 1 83 ? 7.011 8.353 -3.525 1.00 95.94 83 SER A C 1
ATOM 659 O O . SER A 1 83 ? 7.300 9.171 -2.655 1.00 95.94 83 SER A O 1
ATOM 661 N N . GLY A 1 84 ? 5.965 7.527 -3.406 1.00 92.00 84 GLY A N 1
ATOM 662 C CA . GLY A 1 84 ? 4.946 7.649 -2.365 1.00 92.00 84 GLY A CA 1
ATOM 663 C C . GLY A 1 84 ? 3.917 8.749 -2.637 1.00 92.00 84 GLY A C 1
ATOM 664 O O . GLY A 1 84 ? 3.146 9.083 -1.742 1.00 92.00 84 GLY A O 1
ATOM 665 N N . ASP A 1 85 ? 3.868 9.302 -3.854 1.00 91.12 85 ASP A N 1
ATOM 666 C CA . ASP A 1 85 ? 2.845 10.284 -4.240 1.00 91.12 85 ASP A CA 1
ATOM 667 C C . ASP A 1 85 ? 1.440 9.674 -4.252 1.00 91.12 85 ASP A C 1
ATOM 669 O O . ASP A 1 85 ? 0.441 10.389 -4.133 1.00 91.12 85 ASP A O 1
ATOM 673 N N . VAL A 1 86 ? 1.349 8.359 -4.476 1.00 92.00 86 VAL A N 1
ATOM 674 C CA . VAL A 1 86 ? 0.114 7.592 -4.311 1.00 92.00 86 VAL A CA 1
ATOM 675 C C . VAL A 1 86 ? 0.400 6.241 -3.648 1.00 92.00 86 VAL A C 1
ATOM 677 O O . VAL A 1 86 ? 1.411 5.612 -3.966 1.00 92.00 86 VAL A O 1
ATOM 680 N N . PRO A 1 87 ? -0.501 5.763 -2.778 1.00 93.19 87 PRO A N 1
ATOM 681 C CA . PRO A 1 87 ? -0.434 4.433 -2.193 1.00 93.19 87 PRO A CA 1
ATOM 682 C C . PRO A 1 87 ? -0.529 3.344 -3.263 1.00 93.19 87 PRO A C 1
ATOM 684 O O . PRO A 1 87 ? -1.218 3.491 -4.280 1.00 93.19 87 PRO A O 1
ATOM 687 N N . ILE A 1 88 ? 0.154 2.227 -3.014 1.00 95.56 88 ILE A N 1
ATOM 688 C CA . ILE A 1 88 ? 0.148 1.053 -3.891 1.00 95.56 88 ILE A CA 1
ATOM 689 C C . ILE A 1 88 ? -1.136 0.245 -3.643 1.00 95.56 88 ILE A C 1
ATOM 691 O O . ILE A 1 88 ? -1.345 -0.231 -2.525 1.00 95.56 88 ILE A O 1
ATOM 695 N N . PRO A 1 89 ? -2.003 0.037 -4.652 1.00 94.62 89 PRO A N 1
ATOM 696 C CA . PRO A 1 89 ? -3.211 -0.766 -4.485 1.00 94.62 89 PRO A CA 1
ATOM 697 C C . PRO A 1 89 ? -2.898 -2.245 -4.229 1.00 94.62 89 PRO A C 1
ATOM 699 O O . PRO A 1 89 ? -1.959 -2.789 -4.809 1.00 94.62 89 PRO A O 1
ATOM 702 N N . ALA A 1 90 ? -3.755 -2.928 -3.464 1.00 92.06 90 ALA A N 1
ATOM 703 C CA . ALA A 1 90 ? -3.615 -4.356 -3.149 1.00 92.06 90 ALA A CA 1
ATOM 704 C C . ALA A 1 90 ? -3.422 -5.250 -4.381 1.00 92.06 90 ALA A C 1
ATOM 706 O O . ALA A 1 90 ? -2.524 -6.083 -4.393 1.00 92.06 90 ALA A O 1
ATOM 707 N N . ALA A 1 91 ? -4.196 -5.025 -5.444 1.00 94.38 91 ALA A N 1
ATOM 708 C CA . ALA A 1 91 ? -4.063 -5.789 -6.684 1.00 94.38 91 ALA A CA 1
ATOM 709 C C . ALA A 1 91 ? -2.691 -5.602 -7.359 1.00 94.38 91 ALA A C 1
ATOM 711 O O . ALA A 1 91 ? -2.151 -6.544 -7.925 1.00 94.38 91 ALA A O 1
ATOM 712 N N . VAL A 1 92 ? -2.111 -4.399 -7.282 1.00 97.25 92 VAL A N 1
ATOM 713 C CA . VAL A 1 92 ? -0.787 -4.109 -7.858 1.00 97.25 92 VAL A CA 1
ATOM 714 C C . VAL A 1 92 ? 0.313 -4.740 -7.004 1.00 97.25 92 VAL A C 1
ATOM 716 O O . VAL A 1 92 ? 1.230 -5.347 -7.547 1.00 97.25 92 VAL A O 1
ATOM 719 N N . ALA A 1 93 ? 0.203 -4.633 -5.675 1.00 96.62 93 ALA A N 1
ATOM 720 C CA . ALA A 1 93 ? 1.122 -5.286 -4.747 1.00 96.62 93 ALA A CA 1
ATOM 721 C C . ALA A 1 93 ? 1.125 -6.809 -4.936 1.00 96.62 93 ALA A C 1
ATOM 723 O O . ALA A 1 93 ? 2.192 -7.413 -4.980 1.00 96.62 93 ALA A O 1
ATOM 724 N N . GLN A 1 94 ? -0.056 -7.419 -5.085 1.00 96.44 94 GLN A N 1
ATOM 725 C CA . GLN A 1 94 ? -0.173 -8.855 -5.314 1.00 96.44 94 GLN A CA 1
ATOM 726 C C . GLN A 1 94 ? 0.445 -9.264 -6.652 1.00 96.44 94 GLN A C 1
ATOM 728 O O . GLN A 1 94 ? 1.302 -10.137 -6.665 1.00 96.44 94 GLN A O 1
ATOM 733 N N . ALA A 1 95 ? 0.113 -8.566 -7.741 1.00 97.44 95 ALA A N 1
ATOM 734 C CA . ALA A 1 95 ? 0.677 -8.863 -9.056 1.00 97.44 95 ALA A CA 1
ATOM 735 C C . ALA A 1 95 ? 2.216 -8.786 -9.076 1.00 97.44 95 ALA A C 1
ATOM 737 O O . ALA A 1 95 ? 2.866 -9.616 -9.702 1.00 97.44 95 ALA A O 1
ATOM 738 N N . LEU A 1 96 ? 2.821 -7.826 -8.363 1.00 97.56 96 LEU A N 1
ATOM 739 C CA . LEU A 1 96 ? 4.280 -7.762 -8.241 1.00 97.56 96 LEU A CA 1
ATOM 740 C C . LEU A 1 96 ? 4.853 -8.931 -7.424 1.00 97.56 96 LEU A C 1
ATOM 742 O O . LEU A 1 96 ? 5.910 -9.447 -7.777 1.00 97.56 96 LEU A O 1
ATOM 746 N N . ARG A 1 97 ? 4.185 -9.355 -6.344 1.00 96.50 97 ARG A N 1
ATOM 747 C CA . ARG A 1 97 ? 4.616 -10.532 -5.567 1.00 96.50 97 ARG A CA 1
ATOM 748 C C . ARG A 1 97 ? 4.565 -11.802 -6.410 1.00 96.50 97 ARG A C 1
ATOM 750 O O . ARG A 1 97 ? 5.513 -12.577 -6.357 1.00 96.50 97 ARG A O 1
ATOM 757 N N . ASP A 1 98 ? 3.513 -11.964 -7.205 1.00 96.81 98 ASP A N 1
ATOM 758 C CA . ASP A 1 98 ? 3.347 -13.111 -8.099 1.00 96.81 98 ASP A CA 1
ATOM 759 C C . ASP A 1 98 ? 4.467 -13.137 -9.157 1.00 96.81 98 ASP A C 1
ATOM 761 O O . ASP A 1 98 ? 5.160 -14.141 -9.288 1.00 96.81 98 ASP A O 1
ATOM 765 N N . LEU A 1 99 ? 4.771 -11.994 -9.792 1.00 95.44 99 LEU A N 1
ATOM 766 C CA . LEU A 1 99 ? 5.894 -11.870 -10.739 1.00 95.44 99 LEU A CA 1
ATOM 767 C C . LEU A 1 99 ? 7.260 -12.240 -10.136 1.00 95.44 99 LEU A C 1
ATOM 769 O O . LEU A 1 99 ? 8.142 -12.699 -10.858 1.00 95.44 99 LEU A O 1
ATOM 773 N N . VAL A 1 100 ? 7.464 -12.001 -8.836 1.00 93.62 100 VAL A N 1
ATOM 774 C CA . VAL A 1 100 ? 8.698 -12.379 -8.122 1.00 93.62 100 VAL A CA 1
ATOM 775 C C . VAL A 1 100 ? 8.715 -13.860 -7.751 1.00 93.62 100 VAL A C 1
ATOM 777 O O . VAL A 1 100 ? 9.799 -14.433 -7.668 1.00 93.62 100 VAL A O 1
ATOM 780 N N . GLY A 1 101 ? 7.553 -14.466 -7.499 1.00 84.50 101 GLY A N 1
ATOM 781 C CA . GLY A 1 101 ? 7.422 -15.890 -7.185 1.00 84.50 101 GLY A CA 1
ATOM 782 C C . GLY A 1 101 ? 7.580 -16.812 -8.397 1.00 84.50 101 GLY A C 1
ATOM 783 O O . GLY A 1 101 ? 7.984 -17.956 -8.221 1.00 84.50 101 GLY A O 1
ATOM 784 N N . ASP A 1 102 ? 7.312 -16.307 -9.602 1.00 66.00 102 ASP A N 1
ATOM 785 C CA . ASP A 1 102 ? 7.414 -17.050 -10.866 1.00 66.00 102 ASP A CA 1
ATOM 786 C C . ASP A 1 102 ? 8.849 -17.121 -11.453 1.00 66.00 102 ASP A C 1
ATOM 788 O O . ASP A 1 102 ? 9.021 -17.605 -12.575 1.00 66.00 102 ASP A O 1
ATOM 792 N N . GLN A 1 103 ? 9.880 -16.638 -10.736 1.00 57.34 103 GLN A N 1
ATOM 793 C CA . GLN A 1 103 ? 11.294 -16.656 -11.172 1.00 57.34 103 GLN A CA 1
ATOM 794 C C . GLN A 1 103 ? 12.138 -17.775 -10.558 1.00 57.34 103 GLN A C 1
ATOM 796 O O . GLN A 1 103 ? 12.024 -18.017 -9.335 1.00 57.34 103 GLN A O 1
#

Radius of gyration: 16.99 Å; chains: 1; bounding box: 36×35×46 Å

pLDDT: mean 90.77, std 12.82, range [36.0, 98.69]

InterPro domains:
  IPR001387 Cro/C1-type, helix-turn-helix domain [PF01381] (54-96)
  IPR001387 Cro/C1-type, helix-turn-helix domain [PS50943] (53-96)
  IPR001387 Cro/C1-type, helix-turn-helix domain [SM00530] (52-102)
  IPR001387 Cro/C1-type, helix-turn-helix domain [cd00093] (51-96)
  IPR010982 Lambda repressor-like, DNA-binding domain superfamily [G3DSA:1.10.260.40] (44-101)
  IPR010982 Lambda repressor-like, DNA-binding domain superfamily [SSF47413] (50-99)

Secondary structure (DSSP, 8-state):
-PPPS-HHHHHHHHHHHHHHHSTT--HHHHHHHHHHHHHHHHHHT-SS-HHHHHHHHHHTT--HHHHHHHTT--HHHHHHHHHTSSPPPHHHHHHHHHHHHT-

Organism: NCBI:txid1981099